Protein AF-A0A7R9UTY4-F1 (afdb_monomer)

Solvent-accessible surface area (backbone atoms only — not comparable to full-atom values): 8957 Å² total; per-residue (Å²): 131,69,62,64,64,60,59,59,68,73,53,66,62,66,62,52,44,69,73,73,60,77,85,82,76,89,72,85,76,79,94,63,84,91,63,55,72,71,58,46,56,50,47,34,56,76,70,69,52,48,72,57,55,45,62,53,40,50,49,38,27,74,73,71,76,43,82,63,86,85,79,84,78,90,83,70,67,56,60,91,75,40,94,63,95,72,58,78,66,69,74,59,77,85,84,80,69,63,94,86,46,83,79,79,54,73,79,87,48,38,88,85,55,82,87,84,79,88,88,77,85,84,71,65,92,80,77,119

Foldseek 3Di:
DPPVVVVPPPDVVVVVCVVPPDDDDDDDDDPDDPDDPVRVVVVCVVQVHDPCCCVQAVVCCVVPVDGGDDDDDPPDPQCVPDPDDDDPVSNDDDDDDDDVDDDDDCPPPVVVDDPDDDDDDDDDPPPD

Structure (mmCIF, N/CA/C/O backbone):
data_AF-A0A7R9UTY4-F1
#
_entry.id   AF-A0A7R9UTY4-F1
#
loop_
_atom_site.group_PDB
_atom_site.id
_atom_site.type_symbol
_atom_site.label_atom_id
_atom_site.label_alt_id
_atom_site.label_comp_id
_atom_site.label_asym_id
_atom_site.label_entity_id
_atom_site.label_seq_id
_atom_site.pdbx_PDB_ins_code
_atom_site.Cartn_x
_atom_site.Cartn_y
_atom_site.Cartn_z
_atom_site.occupancy
_atom_site.B_iso_or_equiv
_atom_site.auth_seq_id
_atom_site.auth_comp_id
_atom_site.auth_asym_id
_atom_site.auth_atom_id
_atom_site.pdbx_PDB_model_num
ATOM 1 N N . GLU A 1 1 ? 30.050 -3.387 -23.187 1.00 59.25 1 GLU A N 1
ATOM 2 C CA . GLU A 1 1 ? 28.985 -2.460 -23.628 1.00 59.25 1 GLU A CA 1
ATOM 3 C C . GLU A 1 1 ? 28.085 -3.024 -24.737 1.00 59.25 1 GLU A C 1
ATOM 5 O O . GLU A 1 1 ? 26.910 -2.696 -24.753 1.00 59.25 1 GLU A O 1
ATOM 10 N N . ASP A 1 2 ? 28.540 -3.963 -25.576 1.00 71.12 2 ASP A N 1
ATOM 11 C CA . ASP A 1 2 ? 27.769 -4.389 -26.767 1.00 71.12 2 ASP A CA 1
ATOM 12 C C . ASP A 1 2 ? 26.640 -5.424 -26.571 1.00 71.12 2 ASP A C 1
ATOM 14 O O . ASP A 1 2 ? 25.988 -5.803 -27.543 1.00 71.12 2 ASP A O 1
ATOM 18 N N . VAL A 1 3 ? 26.413 -5.961 -25.366 1.00 84.25 3 VAL A N 1
ATOM 19 C CA . VAL A 1 3 ? 25.465 -7.086 -25.189 1.00 84.25 3 VAL A CA 1
ATOM 20 C C . VAL A 1 3 ? 24.007 -6.625 -25.235 1.00 84.25 3 VAL A C 1
ATOM 22 O O . VAL A 1 3 ? 23.190 -7.277 -25.880 1.00 84.25 3 VAL A O 1
ATOM 25 N N . GLY A 1 4 ? 23.681 -5.491 -24.607 1.00 86.75 4 GLY A N 1
ATOM 26 C CA . GLY A 1 4 ? 22.313 -4.958 -24.572 1.00 86.75 4 GLY A CA 1
ATOM 27 C C . GLY A 1 4 ? 21.721 -4.746 -25.973 1.00 86.75 4 GLY A C 1
ATOM 28 O O . GLY A 1 4 ? 20.692 -5.348 -26.285 1.00 86.75 4 GLY A O 1
ATOM 29 N N . PRO A 1 5 ? 22.401 -3.995 -26.861 1.00 89.00 5 PRO A N 1
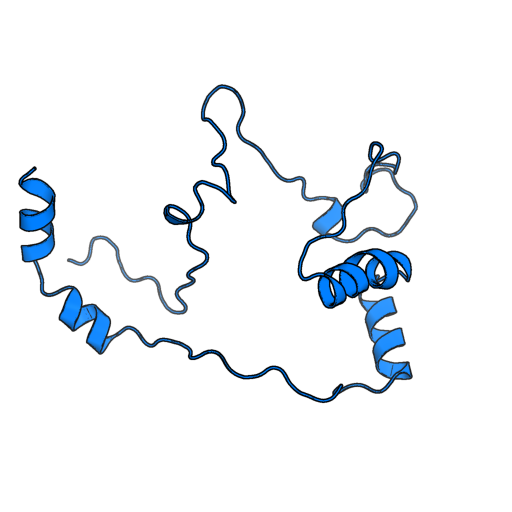ATOM 30 C CA . PRO A 1 5 ? 21.938 -3.790 -28.234 1.00 89.00 5 PRO A CA 1
ATOM 31 C C . PRO A 1 5 ? 21.798 -5.091 -29.040 1.00 89.00 5 PRO A C 1
ATOM 33 O O . PRO A 1 5 ? 20.827 -5.260 -29.775 1.00 89.00 5 PRO A O 1
ATOM 36 N N . LYS A 1 6 ? 22.718 -6.053 -28.867 1.00 89.19 6 LYS A N 1
ATOM 37 C CA . LYS A 1 6 ? 22.656 -7.362 -29.546 1.00 89.19 6 LYS A CA 1
ATOM 38 C C . LYS A 1 6 ? 21.432 -8.184 -29.136 1.00 89.19 6 LYS A C 1
ATOM 40 O O . LYS A 1 6 ? 20.882 -8.902 -29.964 1.00 89.19 6 LYS A O 1
ATOM 45 N N . VAL A 1 7 ? 21.019 -8.109 -27.870 1.00 89.00 7 VAL A N 1
ATOM 46 C CA . VAL A 1 7 ? 19.822 -8.810 -27.373 1.00 89.00 7 VAL A CA 1
ATOM 47 C C 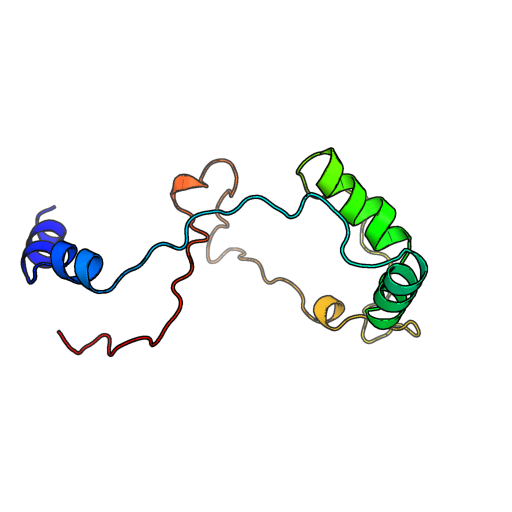. VAL A 1 7 ? 18.548 -8.102 -27.829 1.00 89.00 7 VAL A C 1
ATOM 49 O O . VAL A 1 7 ? 17.616 -8.771 -28.275 1.00 89.00 7 VAL A O 1
ATOM 52 N N . ALA A 1 8 ? 18.527 -6.768 -27.782 1.00 88.81 8 ALA A N 1
ATOM 53 C CA . ALA A 1 8 ? 17.388 -5.969 -28.227 1.00 88.81 8 ALA A CA 1
ATOM 54 C C . ALA A 1 8 ? 17.074 -6.167 -29.722 1.00 88.81 8 ALA A C 1
ATOM 56 O O . ALA A 1 8 ? 15.912 -6.156 -30.100 1.00 88.81 8 ALA A O 1
ATOM 57 N N . ALA A 1 9 ? 18.085 -6.427 -30.557 1.00 90.06 9 ALA A N 1
ATOM 58 C CA . ALA A 1 9 ? 17.915 -6.660 -31.993 1.00 90.06 9 ALA A CA 1
ATOM 59 C C . ALA A 1 9 ? 17.399 -8.067 -32.371 1.00 90.06 9 ALA A C 1
ATOM 61 O O . ALA A 1 9 ? 17.224 -8.346 -33.555 1.00 90.06 9 ALA A O 1
ATOM 62 N N . ARG A 1 10 ? 17.183 -8.979 -31.407 1.00 89.56 10 ARG A N 1
ATOM 63 C CA . ARG A 1 10 ? 16.739 -10.360 -31.701 1.00 89.56 10 ARG A CA 1
ATOM 64 C C . ARG A 1 10 ? 15.302 -10.452 -32.210 1.00 89.56 10 ARG A C 1
ATOM 66 O O . ARG A 1 10 ? 14.981 -11.396 -32.922 1.00 89.56 10 ARG A O 1
ATOM 73 N N . ALA A 1 11 ? 14.458 -9.506 -31.822 1.00 87.62 11 ALA A N 1
ATOM 74 C CA . ALA A 1 11 ? 13.062 -9.428 -32.216 1.00 87.62 11 ALA A CA 1
ATOM 75 C C . ALA A 1 11 ? 12.601 -7.970 -32.154 1.00 87.62 11 ALA A C 1
ATOM 77 O O . ALA A 1 11 ? 13.215 -7.141 -31.480 1.00 87.62 11 ALA A O 1
ATOM 78 N N . ASP A 1 12 ? 11.495 -7.661 -32.823 1.00 92.25 12 ASP A N 1
ATOM 79 C CA . ASP A 1 12 ? 10.881 -6.337 -32.745 1.00 92.25 12 ASP A CA 1
ATOM 80 C C . ASP A 1 12 ? 9.992 -6.221 -31.496 1.00 92.25 12 ASP A C 1
ATOM 82 O O . ASP A 1 12 ? 8.760 -6.261 -31.553 1.00 92.25 12 ASP A O 1
ATOM 86 N N . TYR A 1 13 ? 10.634 -6.101 -30.331 1.00 89.62 13 TYR A N 1
ATOM 87 C CA . TYR A 1 13 ? 9.936 -5.970 -29.049 1.00 89.62 13 TYR A CA 1
ATOM 88 C C . TYR A 1 13 ? 9.023 -4.735 -29.001 1.00 89.62 13 TYR A C 1
ATOM 90 O O . TYR A 1 13 ? 7.992 -4.760 -28.329 1.00 89.62 13 TYR A O 1
ATOM 98 N N . ALA A 1 14 ? 9.371 -3.667 -29.726 1.00 90.00 14 ALA A N 1
ATOM 99 C CA . ALA A 1 14 ? 8.565 -2.454 -29.784 1.00 90.00 14 ALA A CA 1
ATOM 100 C C . ALA A 1 14 ? 7.233 -2.711 -30.504 1.00 90.00 14 ALA A C 1
ATOM 102 O O . ALA A 1 14 ? 6.177 -2.357 -29.975 1.00 90.00 14 ALA A O 1
ATOM 103 N N . ALA A 1 15 ? 7.258 -3.386 -31.658 1.00 91.19 15 ALA A N 1
ATOM 104 C CA . ALA A 1 15 ? 6.040 -3.761 -32.375 1.00 91.19 15 ALA A CA 1
ATOM 105 C C . ALA A 1 15 ? 5.168 -4.748 -31.580 1.00 91.19 15 ALA A C 1
ATOM 107 O O . ALA A 1 15 ? 3.938 -4.628 -31.577 1.00 91.19 15 ALA A O 1
ATOM 108 N N . MET A 1 16 ? 5.786 -5.695 -30.864 1.00 88.31 16 MET A N 1
ATOM 109 C CA . MET A 1 16 ? 5.060 -6.640 -30.006 1.00 88.31 16 MET A CA 1
ATOM 110 C C . MET A 1 16 ? 4.306 -5.911 -28.890 1.00 88.31 16 MET A C 1
ATOM 112 O O . MET A 1 16 ? 3.099 -6.109 -28.727 1.00 88.31 16 MET A O 1
ATOM 116 N N . LEU A 1 17 ? 4.987 -5.003 -28.181 1.00 89.06 17 LEU A N 1
ATOM 117 C CA . LEU A 1 17 ? 4.363 -4.177 -27.148 1.00 89.06 17 LEU A CA 1
ATOM 118 C C . LEU A 1 17 ? 3.260 -3.291 -27.730 1.00 89.06 17 LEU A C 1
ATOM 120 O O . LEU A 1 17 ? 2.174 -3.246 -27.162 1.00 89.06 17 LEU A O 1
ATOM 124 N N . ALA A 1 18 ? 3.483 -2.654 -28.881 1.00 89.56 18 ALA A N 1
ATOM 125 C CA . ALA A 1 18 ? 2.473 -1.810 -29.522 1.00 89.56 18 ALA A CA 1
ATOM 126 C C . ALA A 1 18 ? 1.204 -2.585 -29.925 1.00 89.56 18 ALA A C 1
ATOM 128 O O . ALA A 1 18 ? 0.110 -2.024 -29.939 1.00 89.56 18 ALA A O 1
ATOM 129 N N . THR A 1 19 ? 1.340 -3.875 -30.241 1.00 88.81 19 THR A N 1
ATOM 130 C CA . THR A 1 19 ? 0.213 -4.724 -30.652 1.00 88.81 19 THR A CA 1
ATOM 131 C C . THR A 1 19 ? -0.561 -5.279 -29.452 1.00 88.81 19 THR A C 1
ATOM 133 O O . THR A 1 19 ? -1.784 -5.418 -29.513 1.00 88.81 19 THR A O 1
ATOM 136 N N . GLN A 1 20 ? 0.142 -5.630 -28.371 1.00 85.44 20 GLN A N 1
ATOM 137 C CA . GLN A 1 20 ? -0.415 -6.424 -27.270 1.00 85.44 20 GLN A CA 1
ATOM 138 C C . GLN A 1 20 ? -0.664 -5.622 -25.991 1.00 85.44 20 GLN A C 1
ATOM 140 O O . GLN A 1 20 ? -1.587 -5.944 -25.240 1.00 85.44 20 GLN A O 1
ATOM 145 N N . ALA A 1 21 ? 0.132 -4.587 -25.727 1.00 89.81 21 ALA A N 1
ATOM 146 C CA . ALA A 1 21 ? -0.013 -3.777 -24.531 1.00 89.81 21 ALA A CA 1
ATOM 147 C C . ALA A 1 21 ? -1.070 -2.691 -24.743 1.00 89.81 21 ALA A C 1
ATOM 149 O O . ALA A 1 21 ? -1.126 -2.023 -25.775 1.00 89.81 21 ALA A O 1
ATOM 150 N N . ARG A 1 22 ? -1.908 -2.490 -23.726 1.00 91.62 22 ARG A N 1
ATOM 151 C CA . ARG A 1 22 ? -2.854 -1.376 -23.662 1.00 91.62 22 ARG A CA 1
ATOM 152 C C . ARG A 1 22 ? -2.681 -0.672 -22.330 1.00 91.62 22 ARG A C 1
ATOM 154 O O . ARG A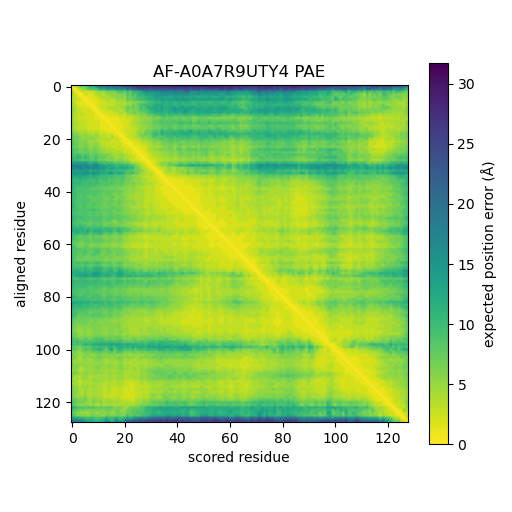 1 22 ? -2.798 -1.309 -21.285 1.00 91.62 22 ARG A O 1
ATOM 161 N N . ALA A 1 23 ? -2.400 0.625 -22.381 1.00 92.62 23 ALA A N 1
ATOM 162 C CA . ALA A 1 23 ? -2.378 1.458 -21.191 1.00 92.62 23 ALA A CA 1
ATOM 163 C C . ALA A 1 23 ? -3.814 1.715 -20.717 1.00 92.62 23 ALA A C 1
ATOM 165 O O . ALA A 1 23 ? -4.721 1.930 -21.525 1.00 92.62 23 ALA A O 1
ATOM 166 N N . VAL A 1 24 ? -4.018 1.668 -19.403 1.00 93.88 24 VAL A N 1
ATOM 167 C CA . VAL A 1 24 ? -5.250 2.156 -18.784 1.00 93.88 24 VAL A CA 1
ATOM 168 C C . VAL A 1 24 ? -5.013 3.616 -18.444 1.00 93.88 24 VAL A C 1
ATOM 170 O O . VAL A 1 24 ? -4.199 3.923 -17.575 1.00 93.88 24 VAL A O 1
ATOM 173 N N . GLU A 1 25 ? -5.700 4.505 -19.154 1.00 93.69 25 GLU A N 1
ATOM 174 C CA . GLU A 1 25 ? -5.564 5.940 -18.926 1.00 93.69 25 GLU A CA 1
ATOM 175 C C . GLU A 1 25 ? -6.141 6.334 -17.556 1.00 93.69 25 GLU A C 1
ATOM 177 O O . GLU A 1 25 ? -7.222 5.850 -17.188 1.00 93.69 25 GLU A O 1
ATOM 182 N N . PRO A 1 26 ? -5.460 7.214 -16.799 1.00 93.19 26 PRO A N 1
ATOM 183 C CA . PRO A 1 26 ? -5.988 7.751 -15.553 1.00 93.19 26 PRO A CA 1
ATOM 184 C C . PRO A 1 26 ? -7.343 8.424 -15.777 1.00 93.19 26 PRO A C 1
ATOM 186 O O . PRO A 1 26 ? -7.512 9.229 -16.694 1.00 93.19 26 PRO A O 1
ATOM 189 N N . GLN A 1 27 ? -8.308 8.119 -14.913 1.00 92.94 27 GLN A N 1
ATOM 190 C CA . GLN A 1 27 ? -9.635 8.731 -14.944 1.00 92.94 27 GLN A CA 1
ATOM 191 C C . GLN A 1 27 ? -9.841 9.612 -13.710 1.00 92.94 27 GLN A C 1
ATOM 193 O O . GLN A 1 27 ? -9.272 9.320 -12.655 1.00 92.94 27 GLN A O 1
ATOM 198 N N . PRO A 1 28 ? -10.635 10.693 -13.815 1.00 93.00 28 PRO A N 1
ATOM 199 C CA . PRO A 1 28 ? -10.939 11.523 -12.660 1.00 93.00 28 PRO A CA 1
ATOM 200 C C . PRO A 1 28 ? -11.669 10.707 -11.587 1.00 93.00 28 PRO A C 1
ATOM 202 O O . PRO A 1 28 ? -12.528 9.878 -11.893 1.0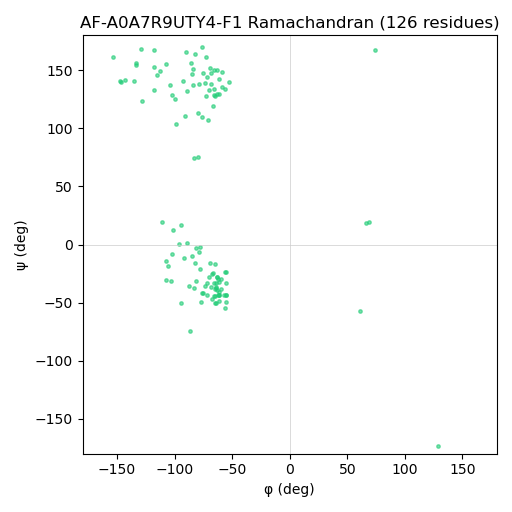0 93.00 28 PRO A O 1
ATOM 205 N N . PHE A 1 29 ? -11.353 10.977 -10.321 1.00 91.25 29 PHE A N 1
ATOM 206 C CA . PHE A 1 29 ? -12.108 10.427 -9.199 1.00 91.25 29 PHE A CA 1
ATOM 207 C C . PHE A 1 29 ? -13.559 10.929 -9.222 1.00 91.25 29 PHE A C 1
ATOM 209 O O . PHE A 1 29 ? -13.849 12.036 -9.683 1.00 91.25 29 PHE A O 1
ATOM 216 N N . ALA A 1 30 ? -14.483 10.116 -8.707 1.00 91.00 30 ALA A N 1
ATOM 217 C CA . ALA A 1 30 ? -15.884 10.501 -8.598 1.00 91.00 30 ALA A CA 1
ATOM 218 C C . ALA A 1 30 ? -16.042 11.729 -7.682 1.00 91.00 30 ALA A C 1
ATOM 220 O O . ALA A 1 30 ? -15.563 11.742 -6.553 1.00 91.00 30 ALA A O 1
ATOM 221 N N . ALA A 1 31 ? -16.755 12.753 -8.157 1.00 86.56 31 ALA A N 1
ATOM 222 C CA . ALA A 1 31 ? -16.928 14.017 -7.432 1.00 86.56 31 ALA A CA 1
ATOM 223 C C . ALA A 1 31 ? -17.977 13.964 -6.303 1.00 86.56 31 ALA A C 1
ATOM 225 O O . ALA A 1 31 ? -18.174 14.950 -5.595 1.00 86.56 31 ALA A O 1
ATOM 226 N N . ARG A 1 32 ? -18.709 12.854 -6.165 1.00 86.88 32 ARG A N 1
ATOM 227 C CA . ARG A 1 32 ? -19.781 12.694 -5.177 1.00 86.88 32 ARG A CA 1
ATOM 228 C C . ARG A 1 32 ? -19.668 11.348 -4.487 1.00 86.88 32 ARG A C 1
ATOM 230 O O . ARG A 1 32 ? -19.401 10.342 -5.140 1.00 86.88 32 ARG A O 1
ATOM 237 N N . ALA A 1 33 ? -19.937 11.353 -3.186 1.00 87.06 33 ALA A N 1
ATOM 238 C CA . ALA A 1 33 ? -20.126 10.131 -2.427 1.00 87.06 33 ALA A CA 1
ATOM 239 C C . ALA A 1 33 ? -21.291 9.327 -3.021 1.00 87.06 33 ALA A C 1
ATOM 241 O O . ALA A 1 33 ? -22.341 9.879 -3.357 1.00 87.06 33 ALA A O 1
ATOM 242 N N . THR A 1 34 ? -21.081 8.024 -3.167 1.00 88.56 34 THR A N 1
ATOM 243 C CA . THR A 1 34 ? -22.073 7.076 -3.687 1.00 88.56 34 THR A CA 1
ATOM 244 C C . THR A 1 34 ? -22.915 6.433 -2.587 1.00 88.56 34 THR A C 1
ATOM 246 O O . THR A 1 34 ? -23.909 5.791 -2.904 1.00 88.56 34 THR A O 1
ATOM 249 N N . MET A 1 35 ? -22.526 6.594 -1.318 1.00 92.00 35 MET 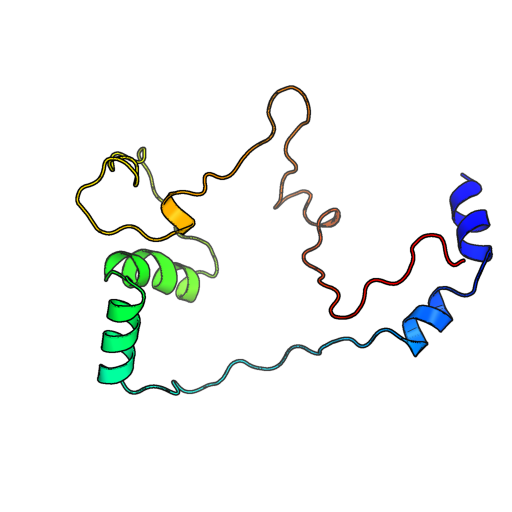A N 1
ATOM 250 C CA . MET A 1 35 ? -23.205 6.031 -0.147 1.00 92.00 35 MET A CA 1
ATOM 251 C C . MET A 1 35 ? -23.762 7.154 0.725 1.00 92.00 35 MET A C 1
ATOM 253 O O . MET A 1 35 ? -23.147 8.219 0.834 1.00 92.00 35 MET A O 1
ATOM 257 N N . SER A 1 36 ? -24.912 6.915 1.354 1.00 94.81 36 SER A N 1
ATOM 258 C CA . SER A 1 36 ? -25.428 7.798 2.401 1.00 94.81 36 SER A CA 1
ATOM 259 C C . SER A 1 36 ? -24.612 7.660 3.694 1.00 94.81 36 SER A C 1
ATOM 261 O O . SER A 1 36 ? -23.907 6.673 3.905 1.00 94.81 36 SER A O 1
ATOM 263 N N . GLU A 1 37 ? -24.709 8.646 4.584 1.00 92.50 37 GLU A N 1
ATOM 264 C CA . GLU A 1 37 ? -23.982 8.643 5.861 1.00 92.50 37 GLU A CA 1
ATOM 265 C C . GLU A 1 37 ? -24.289 7.407 6.738 1.00 92.50 37 GLU A C 1
ATOM 267 O O . GLU A 1 37 ? -23.339 6.780 7.211 1.00 92.50 37 GLU A O 1
ATOM 272 N N . PRO A 1 38 ? -25.552 6.955 6.895 1.00 94.94 38 PRO A N 1
ATOM 273 C CA . PRO A 1 38 ? -25.836 5.732 7.649 1.00 94.94 38 PRO A CA 1
ATOM 274 C C . PRO A 1 38 ? -25.216 4.471 7.028 1.00 94.94 38 PRO A C 1
ATOM 276 O O . PRO A 1 38 ? -24.718 3.607 7.748 1.00 94.94 38 PRO A O 1
ATOM 279 N N . GLU A 1 39 ? -25.222 4.360 5.695 1.00 95.62 39 GLU A N 1
ATOM 280 C CA . GLU A 1 39 ? -24.622 3.224 4.979 1.00 95.62 39 GLU A CA 1
ATOM 281 C C . GLU A 1 39 ? -23.096 3.216 5.109 1.00 95.62 39 GLU A C 1
ATOM 283 O O . GLU A 1 39 ? -22.487 2.150 5.235 1.00 95.62 39 GLU A O 1
ATOM 288 N N . LEU A 1 40 ? -22.479 4.399 5.106 1.00 93.19 40 LEU A N 1
ATOM 289 C CA . LEU A 1 40 ? -21.043 4.565 5.297 1.00 93.19 40 LEU A CA 1
ATOM 290 C C . LEU A 1 40 ? -20.616 4.106 6.695 1.00 93.19 40 LEU A C 1
ATOM 292 O O . LEU A 1 40 ? -19.714 3.281 6.809 1.00 93.19 40 LEU A O 1
ATOM 296 N N . VAL A 1 41 ? -21.298 4.579 7.742 1.00 93.31 41 VAL A N 1
ATOM 297 C CA . VAL A 1 41 ? -21.002 4.207 9.139 1.00 93.31 41 VAL A CA 1
ATOM 298 C C . VAL A 1 41 ? -21.189 2.706 9.365 1.00 93.31 41 VAL A C 1
ATOM 300 O O . VAL A 1 41 ? -20.363 2.061 10.021 1.00 93.31 41 VAL A O 1
ATOM 303 N N . LEU A 1 42 ? -22.244 2.124 8.785 1.00 95.25 42 LEU A N 1
ATOM 304 C CA . LEU A 1 42 ? -22.460 0.680 8.835 1.00 95.25 42 LEU A CA 1
ATOM 305 C C . LEU A 1 42 ? -21.314 -0.077 8.151 1.00 95.25 42 LEU A C 1
ATOM 307 O O . LEU A 1 42 ? -20.818 -1.060 8.696 1.00 95.25 42 LEU A O 1
ATOM 311 N N . SER A 1 43 ? -20.872 0.397 6.985 1.00 94.50 43 SER A N 1
ATOM 312 C CA . SER A 1 43 ? -19.771 -0.219 6.238 1.00 94.50 43 SER A CA 1
ATOM 313 C C . SER A 1 43 ? -18.452 -0.128 6.999 1.00 94.50 43 SER A C 1
ATOM 315 O O . SER A 1 43 ? -17.747 -1.125 7.107 1.00 94.50 43 SER A O 1
ATOM 317 N N . TRP A 1 44 ? -18.140 1.030 7.584 1.00 93.94 44 TRP A N 1
ATOM 318 C CA . TRP A 1 44 ? -16.963 1.208 8.438 1.00 93.94 44 TRP A CA 1
ATOM 319 C C . TRP A 1 44 ? -16.949 0.199 9.578 1.00 93.94 44 TRP A C 1
ATOM 321 O O . TRP A 1 44 ? -15.975 -0.531 9.730 1.00 93.94 44 TRP A O 1
ATOM 331 N N . THR A 1 45 ? -18.066 0.073 10.294 1.00 92.75 45 THR A N 1
ATOM 332 C CA . THR A 1 45 ? -18.193 -0.888 11.396 1.00 92.75 45 THR A CA 1
ATOM 333 C C . THR A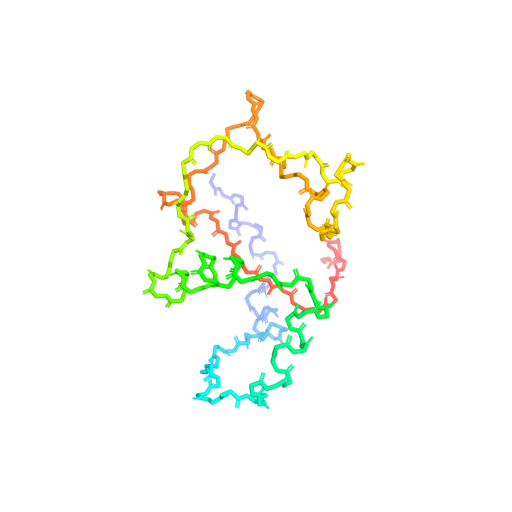 1 45 ? -18.031 -2.332 10.906 1.00 92.75 45 THR A C 1
ATOM 335 O O . THR A 1 45 ? -17.323 -3.122 11.526 1.00 92.75 45 THR A O 1
ATOM 338 N N . ALA A 1 46 ? -18.646 -2.686 9.773 1.00 93.81 46 ALA A N 1
ATOM 339 C CA . ALA A 1 46 ? -18.552 -4.026 9.192 1.00 93.81 46 ALA A CA 1
ATOM 340 C C . ALA A 1 46 ? -17.122 -4.392 8.759 1.00 93.81 46 ALA A C 1
ATOM 342 O O . ALA A 1 46 ? -16.729 -5.554 8.852 1.00 93.81 46 ALA A O 1
ATOM 343 N N . PHE A 1 47 ? -16.345 -3.406 8.310 1.00 93.38 47 PHE A N 1
ATOM 344 C CA . PHE A 1 47 ? -14.936 -3.555 7.954 1.00 93.38 47 PHE A CA 1
ATOM 345 C C . PHE A 1 47 ? -13.987 -3.189 9.103 1.00 93.38 47 PHE A C 1
ATOM 347 O O . PHE A 1 47 ? -12.815 -2.962 8.840 1.00 93.38 47 PHE A O 1
ATOM 354 N N . GLY A 1 48 ? -14.460 -3.108 10.350 1.00 92.50 48 GLY A N 1
ATOM 355 C CA . GLY A 1 48 ? -13.601 -2.903 11.521 1.00 92.50 48 GLY A CA 1
ATOM 356 C C . GLY A 1 48 ? -12.890 -1.547 11.594 1.00 92.50 48 GLY A C 1
ATOM 357 O O . GLY A 1 48 ? -11.915 -1.433 12.325 1.00 92.50 48 GLY A O 1
ATOM 358 N N . TRP A 1 49 ? -13.356 -0.532 10.862 1.00 93.56 49 TRP A N 1
ATOM 359 C CA . TRP A 1 49 ? -12.794 0.818 10.923 1.00 93.56 49 TRP A CA 1
ATOM 360 C C . TRP A 1 49 ? -13.176 1.506 12.231 1.00 93.56 49 TRP A C 1
ATOM 362 O O . TRP A 1 49 ? -14.360 1.622 12.565 1.00 93.56 49 TRP A O 1
ATOM 372 N N . SER A 1 50 ? -12.176 2.026 12.931 1.00 91.38 50 SER A N 1
ATOM 373 C CA . SER A 1 50 ? -12.353 2.898 14.085 1.00 91.38 50 SER A CA 1
ATOM 374 C C . SER A 1 50 ? -12.405 4.375 13.677 1.00 91.38 50 SER A C 1
ATOM 376 O O . SER A 1 50 ? -12.033 4.775 12.569 1.00 91.38 50 SER A O 1
ATOM 378 N N . LEU A 1 51 ? -12.856 5.222 14.606 1.00 91.06 51 LEU A N 1
ATOM 379 C CA . LEU A 1 51 ? -12.795 6.676 14.429 1.00 91.06 51 LEU A CA 1
ATOM 380 C C . LEU A 1 51 ? -11.351 7.184 14.318 1.00 91.06 51 LEU A C 1
ATOM 382 O O . LEU A 1 51 ? -11.121 8.202 13.671 1.00 91.06 51 LEU A O 1
ATOM 386 N N . GLU A 1 52 ? -10.396 6.485 14.931 1.00 91.25 52 GLU A N 1
ATOM 387 C CA . GLU A 1 52 ? -8.978 6.831 14.878 1.00 91.25 52 GLU A CA 1
ATOM 388 C C . GLU A 1 52 ? -8.387 6.537 13.494 1.00 91.25 52 GLU A C 1
ATOM 390 O O . GLU A 1 52 ? -7.746 7.413 12.912 1.00 91.25 52 GLU A O 1
ATOM 395 N N . ASP A 1 53 ? -8.710 5.381 12.902 1.00 92.06 53 ASP A N 1
ATOM 396 C CA . ASP A 1 53 ? -8.268 5.012 11.546 1.00 92.06 53 ASP A CA 1
ATOM 397 C C . ASP A 1 53 ? -8.669 6.073 10.513 1.00 92.06 53 ASP A C 1
ATOM 399 O O . ASP A 1 53 ? -7.884 6.474 9.647 1.00 92.06 53 ASP A O 1
ATOM 403 N N . VAL A 1 54 ? -9.904 6.569 10.619 1.00 93.25 54 VAL A N 1
ATOM 404 C CA . VAL A 1 54 ? -10.412 7.603 9.715 1.00 93.25 54 VAL A CA 1
ATOM 405 C C . VAL A 1 54 ? -9.860 8.979 10.080 1.00 93.25 54 VAL A C 1
ATOM 407 O O . VAL A 1 54 ? -9.393 9.701 9.201 1.00 93.25 54 VAL A O 1
ATOM 410 N N . GLY A 1 55 ? -9.940 9.366 11.353 1.00 91.00 55 GLY A N 1
ATOM 411 C CA . GLY A 1 55 ? -9.635 10.722 11.807 1.00 91.00 55 GLY A CA 1
ATOM 412 C C . GLY A 1 55 ? -8.145 11.054 11.815 1.00 91.00 55 GLY A C 1
ATOM 413 O O . GLY A 1 55 ? -7.781 12.185 11.505 1.00 91.00 55 GLY A O 1
ATOM 414 N N . MET A 1 56 ? -7.290 10.085 12.144 1.00 89.44 56 MET A N 1
ATOM 415 C CA . MET A 1 56 ? -5.837 10.264 12.204 1.00 89.44 56 MET A CA 1
ATOM 416 C C . MET A 1 56 ? -5.115 9.670 10.994 1.00 89.44 56 MET A C 1
ATOM 418 O O . MET A 1 56 ? -4.092 10.210 10.586 1.00 89.44 56 MET A O 1
ATOM 422 N N . GLY A 1 57 ? -5.636 8.596 10.396 1.00 92.25 57 GLY A N 1
ATOM 423 C CA . GLY A 1 57 ? -5.056 7.988 9.197 1.00 92.25 57 GLY A CA 1
ATOM 424 C C . GLY A 1 57 ? -5.562 8.641 7.912 1.00 92.25 57 GLY A C 1
ATOM 425 O O . GLY A 1 57 ? -4.857 9.393 7.238 1.00 92.25 57 GLY A O 1
ATOM 426 N N . VAL A 1 58 ? -6.812 8.346 7.548 1.00 94.69 58 VAL A N 1
ATOM 427 C CA . VAL A 1 58 ? -7.368 8.724 6.235 1.00 94.69 58 VAL A CA 1
ATOM 428 C C . VAL A 1 58 ? -7.487 10.233 6.056 1.00 94.69 58 VAL A C 1
ATOM 430 O O . VAL A 1 58 ? -7.132 10.745 4.995 1.00 94.69 58 VAL A O 1
ATOM 433 N N . ALA A 1 59 ? -7.984 10.951 7.061 1.00 94.44 59 ALA A N 1
ATOM 434 C CA . ALA A 1 59 ? -8.177 12.394 6.969 1.00 94.44 59 ALA A CA 1
ATOM 435 C C . ALA A 1 59 ? -6.844 13.146 6.814 1.00 94.44 59 ALA A C 1
ATOM 437 O O . ALA A 1 59 ? -6.769 14.093 6.027 1.00 94.44 59 ALA A O 1
ATOM 438 N N . ASP A 1 60 ? -5.786 12.697 7.496 1.00 94.56 60 ASP A N 1
ATOM 439 C CA . ASP A 1 60 ? -4.452 13.286 7.357 1.00 94.56 60 ASP A CA 1
ATOM 440 C C . ASP A 1 60 ? -3.915 13.064 5.936 1.00 94.56 60 ASP A C 1
ATOM 442 O O . ASP A 1 60 ? -3.622 14.034 5.234 1.00 94.56 60 ASP A O 1
ATOM 446 N N . MET A 1 61 ? -3.953 11.820 5.438 1.00 96.56 61 MET A N 1
ATOM 447 C CA . MET A 1 61 ? -3.569 11.498 4.056 1.00 96.56 61 MET A CA 1
ATOM 448 C C . MET A 1 61 ? -4.345 12.308 3.015 1.00 96.56 61 MET A C 1
ATOM 450 O O . MET A 1 61 ? -3.757 12.811 2.055 1.00 96.56 61 MET A O 1
ATOM 454 N N . ALA A 1 62 ? -5.657 12.461 3.201 1.00 95.00 62 ALA A N 1
ATOM 455 C CA . ALA A 1 62 ? -6.503 13.224 2.291 1.00 95.00 62 ALA A CA 1
ATOM 456 C C . ALA A 1 62 ? -6.158 14.722 2.283 1.00 95.00 62 ALA A C 1
ATOM 458 O O . ALA A 1 62 ? -6.289 15.374 1.247 1.00 95.00 62 ALA A O 1
ATOM 459 N N . SER A 1 63 ? -5.726 15.272 3.420 1.00 95.56 63 SER A N 1
ATOM 460 C CA . SER A 1 63 ? -5.433 16.701 3.561 1.00 95.56 63 SER A CA 1
ATOM 461 C C . SER A 1 63 ? -3.996 17.075 3.181 1.00 95.56 63 SER A C 1
ATOM 463 O O . SER A 1 63 ? -3.781 18.138 2.596 1.00 95.56 63 SER A O 1
ATOM 465 N N . THR A 1 64 ? -3.015 16.214 3.470 1.00 95.62 64 THR A N 1
ATOM 466 C CA . THR A 1 64 ? -1.582 16.505 3.285 1.00 95.62 64 THR A CA 1
ATOM 467 C C . THR A 1 64 ? -0.958 15.793 2.086 1.00 95.62 64 THR A C 1
ATOM 469 O O . THR A 1 64 ? 0.112 16.199 1.623 1.00 95.62 64 THR A O 1
ATOM 472 N N . GLY A 1 65 ? -1.601 14.738 1.575 1.00 94.75 65 GLY A N 1
ATOM 473 C CA . GLY A 1 65 ? -1.045 13.876 0.532 1.00 94.75 65 GLY A CA 1
ATOM 474 C C . GLY A 1 65 ? 0.147 13.033 0.999 1.00 94.75 65 GLY A C 1
ATOM 475 O O . GLY A 1 65 ? 0.939 12.591 0.165 1.00 94.75 65 GLY A O 1
ATOM 476 N N . LYS A 1 66 ? 0.315 12.846 2.313 1.00 94.19 66 LYS A N 1
ATOM 477 C CA . LYS A 1 66 ? 1.385 12.055 2.937 1.00 94.19 66 LYS A CA 1
ATOM 478 C C . LYS A 1 66 ? 0.796 11.136 3.999 1.00 94.19 66 LYS A C 1
ATOM 480 O O . LYS A 1 66 ? -0.272 11.421 4.524 1.00 94.19 66 LYS A O 1
ATOM 485 N N . GLU A 1 67 ? 1.489 10.045 4.314 1.00 92.62 67 GLU A N 1
ATOM 486 C CA . GLU A 1 67 ? 1.099 9.216 5.455 1.00 92.62 67 GLU A CA 1
ATOM 487 C C . GLU A 1 67 ? 1.264 9.973 6.776 1.00 92.62 67 GLU A C 1
ATOM 489 O O . GLU A 1 67 ? 2.150 10.826 6.920 1.00 92.62 67 GLU A O 1
ATOM 494 N N . SER A 1 68 ? 0.419 9.628 7.741 1.00 93.12 68 SER A N 1
ATOM 495 C CA . SER A 1 68 ? 0.442 10.217 9.071 1.00 93.12 68 SER A CA 1
ATOM 496 C C . SER A 1 68 ? 1.732 9.854 9.803 1.00 93.12 68 SER A C 1
ATOM 498 O O . SER A 1 68 ? 2.156 8.6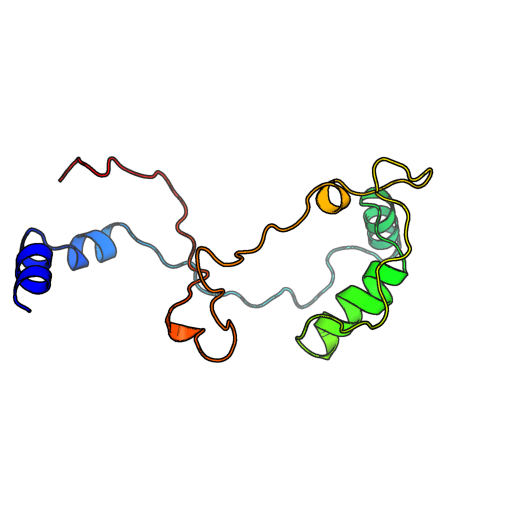99 9.825 1.00 93.12 68 SER A O 1
ATOM 500 N N . THR A 1 69 ? 2.366 10.845 10.431 1.00 92.81 69 THR A N 1
ATOM 501 C CA . THR A 1 69 ? 3.586 10.638 11.225 1.00 92.81 69 THR A CA 1
ATOM 502 C C . THR A 1 69 ? 3.248 10.580 12.710 1.00 92.81 69 THR A C 1
ATOM 504 O O . THR A 1 69 ? 2.687 11.529 13.254 1.00 92.81 69 THR A O 1
ATOM 507 N N . PHE A 1 70 ? 3.662 9.505 13.379 1.00 90.44 70 PHE A N 1
ATOM 508 C CA . PHE A 1 70 ? 3.493 9.318 14.821 1.00 90.44 70 PHE A CA 1
ATOM 509 C C . PHE A 1 70 ? 4.840 9.216 15.538 1.00 90.44 70 PHE A C 1
ATOM 511 O O . PHE A 1 70 ? 5.899 9.074 14.922 1.00 90.44 70 PHE A O 1
ATOM 518 N N . CYS A 1 71 ? 4.803 9.313 16.862 1.00 92.31 71 CYS A N 1
ATOM 519 C CA . CYS A 1 71 ? 5.959 9.130 17.727 1.00 92.31 71 CYS A CA 1
ATOM 520 C C . CYS A 1 71 ? 5.633 8.132 18.844 1.00 92.31 71 CYS A C 1
ATOM 522 O O . CYS A 1 71 ? 4.470 7.815 19.066 1.00 92.31 71 CYS A O 1
ATOM 524 N N . MET A 1 72 ? 6.673 7.689 19.560 1.00 94.69 72 MET A N 1
ATOM 525 C CA . MET A 1 72 ? 6.651 6.554 20.499 1.00 94.69 72 MET A CA 1
ATOM 526 C C . MET A 1 72 ? 6.593 5.188 19.797 1.00 94.69 72 MET A C 1
ATOM 528 O O . MET A 1 72 ? 6.468 5.101 18.579 1.00 94.69 72 MET A O 1
ATOM 532 N N . GLY A 1 73 ? 6.835 4.121 20.561 1.00 91.75 73 GLY A N 1
ATOM 533 C CA . GLY A 1 73 ? 6.712 2.750 20.065 1.00 91.75 73 GLY A CA 1
ATOM 534 C C . GLY A 1 73 ? 5.261 2.275 20.097 1.00 91.75 73 GLY A C 1
ATOM 535 O O . GLY A 1 73 ? 4.441 2.860 20.795 1.00 91.75 73 GLY A O 1
ATOM 536 N N . ASP A 1 74 ? 4.982 1.197 19.370 1.00 92.06 74 ASP A N 1
ATOM 537 C CA . ASP A 1 74 ? 3.717 0.468 19.469 1.00 92.06 74 ASP A CA 1
ATOM 538 C C . ASP A 1 74 ? 3.667 -0.274 20.816 1.00 92.06 74 ASP A C 1
ATOM 540 O O . ASP A 1 74 ? 4.427 -1.224 21.038 1.00 92.06 74 ASP A O 1
ATOM 544 N N . ASP A 1 75 ? 2.844 0.222 21.741 1.00 93.19 75 ASP A N 1
ATOM 545 C CA . ASP A 1 75 ? 2.622 -0.353 23.070 1.00 93.19 75 ASP A CA 1
ATOM 546 C C . ASP A 1 75 ? 1.386 -1.266 23.126 1.00 93.19 75 ASP A C 1
ATOM 548 O O . ASP A 1 75 ? 1.105 -1.862 24.173 1.00 93.19 75 ASP A O 1
ATOM 552 N N . ALA A 1 76 ? 0.683 -1.435 22.002 1.00 89.44 76 ALA A N 1
ATOM 553 C CA . ALA A 1 76 ? -0.445 -2.340 21.910 1.00 89.44 76 ALA A CA 1
ATOM 554 C C . ALA A 1 76 ? 0.016 -3.807 22.024 1.00 89.44 76 ALA A C 1
ATOM 556 O O . ALA A 1 76 ? 1.113 -4.182 21.584 1.00 89.44 76 ALA A O 1
ATOM 557 N N . PRO A 1 77 ? -0.815 -4.693 22.604 1.00 92.94 77 PRO A N 1
ATOM 558 C CA . PRO A 1 77 ? -0.535 -6.120 22.568 1.00 92.94 77 PRO A CA 1
ATOM 559 C C . PRO A 1 77 ? -0.444 -6.607 21.117 1.00 92.94 77 PRO A C 1
ATOM 561 O O . PRO A 1 77 ? -1.161 -6.137 20.234 1.00 92.94 77 PRO A O 1
ATOM 564 N N . LEU A 1 78 ? 0.396 -7.619 20.872 1.00 94.56 78 LEU A N 1
ATOM 565 C CA . LEU A 1 78 ? 0.398 -8.310 19.582 1.00 94.56 78 LEU A CA 1
ATOM 566 C C . LEU A 1 78 ? -1.024 -8.778 19.255 1.00 94.56 78 LEU A C 1
ATOM 568 O O . LEU A 1 78 ? -1.702 -9.321 20.124 1.00 94.56 78 LEU A O 1
ATOM 572 N N . ALA A 1 79 ? -1.441 -8.660 17.994 1.00 94.44 79 ALA A N 1
ATOM 573 C CA . ALA A 1 79 ? -2.791 -9.037 17.563 1.00 94.44 79 ALA A CA 1
ATOM 574 C C . ALA A 1 79 ? -3.180 -10.492 17.911 1.00 94.44 79 ALA A C 1
ATOM 576 O O . ALA A 1 79 ? -4.356 -10.823 18.015 1.00 94.44 79 ALA A O 1
ATOM 577 N N . THR A 1 80 ? -2.202 -11.385 18.104 1.00 94.69 80 THR A N 1
ATOM 578 C CA . THR A 1 80 ? -2.416 -12.772 18.557 1.00 94.69 80 THR A CA 1
ATOM 579 C C . THR A 1 80 ? -2.678 -12.916 20.058 1.00 94.69 80 THR A C 1
ATOM 581 O O . THR A 1 80 ? -3.188 -13.949 20.479 1.00 94.69 80 THR A O 1
ATOM 584 N N . LEU A 1 81 ? -2.285 -11.927 20.859 1.00 96.12 81 LEU A N 1
ATOM 585 C CA . LEU A 1 81 ? -2.400 -11.900 22.320 1.00 96.12 81 LEU A CA 1
ATOM 586 C C . LEU A 1 81 ? -3.486 -10.935 22.812 1.00 96.12 81 LEU A C 1
ATOM 588 O O . LEU A 1 81 ? -3.837 -10.966 23.986 1.00 96.12 81 LEU A O 1
ATOM 592 N N . SER A 1 82 ? -3.972 -10.058 21.939 1.00 95.75 82 SER A N 1
ATOM 593 C CA . SER A 1 82 ? -5.007 -9.082 22.256 1.00 95.75 82 SER A CA 1
ATOM 594 C C . SER A 1 82 ? -6.379 -9.734 22.425 1.00 95.75 82 SER A C 1
ATOM 596 O O . SER A 1 82 ? -6.736 -10.664 21.703 1.00 95.75 82 SER A O 1
ATOM 598 N N . GLU A 1 83 ? -7.170 -9.204 23.357 1.00 93.81 83 GLU A N 1
ATOM 599 C CA . GLU A 1 83 ? -8.587 -9.556 23.526 1.00 93.81 83 GLU A CA 1
ATOM 600 C C . GLU A 1 83 ? -9.506 -8.747 22.591 1.00 93.81 83 GLU A C 1
ATOM 602 O O . GLU A 1 83 ? -10.697 -9.043 22.482 1.00 93.81 83 GLU A O 1
ATOM 607 N N . GLN A 1 84 ? -8.965 -7.723 21.920 1.00 90.94 84 GLN A N 1
ATOM 608 C CA . GLN A 1 84 ? -9.700 -6.882 20.976 1.00 90.94 84 GLN A CA 1
ATOM 609 C C . GLN A 1 84 ? -9.743 -7.518 19.577 1.00 90.94 84 GLN A C 1
ATOM 611 O O . GLN A 1 84 ? -8.825 -8.250 19.200 1.00 90.94 84 GLN A O 1
ATOM 616 N N . PRO A 1 85 ? -10.791 -7.246 18.777 1.00 89.62 85 PRO A N 1
ATOM 617 C CA . PRO A 1 85 ? -10.826 -7.672 17.385 1.00 89.62 85 PRO A CA 1
ATOM 618 C C . PRO A 1 85 ? -9.739 -6.949 16.579 1.00 89.62 85 PRO A C 1
ATOM 620 O O . PRO A 1 85 ? -9.657 -5.725 16.596 1.00 89.62 85 PRO A O 1
ATOM 623 N N . HIS A 1 86 ? -8.939 -7.720 15.844 1.00 91.75 86 HIS A N 1
ATOM 624 C CA . HIS A 1 86 ? -7.879 -7.220 14.970 1.00 91.75 86 HIS A CA 1
ATOM 625 C C . HIS A 1 86 ? -8.137 -7.585 13.516 1.00 91.75 86 HIS A C 1
ATOM 627 O O . HIS A 1 86 ? -8.752 -8.611 13.204 1.00 91.75 86 HIS A O 1
ATOM 633 N N . MET A 1 87 ? -7.611 -6.764 12.617 1.00 93.50 87 MET A N 1
ATOM 634 C CA . MET A 1 87 ? -7.736 -6.989 11.185 1.00 93.50 87 MET A CA 1
ATOM 635 C C . MET A 1 87 ? -6.620 -7.912 10.698 1.00 93.50 87 MET A C 1
ATOM 637 O O . MET A 1 87 ? -5.547 -8.002 11.290 1.00 93.50 87 MET A O 1
ATOM 641 N N . VAL A 1 88 ? -6.842 -8.604 9.576 1.00 94.50 88 VAL A N 1
ATOM 642 C CA . VAL A 1 88 ? -5.868 -9.578 9.039 1.00 94.50 88 VAL A CA 1
ATOM 643 C C . VAL A 1 88 ? -4.488 -8.947 8.815 1.00 94.50 88 VAL A C 1
ATOM 645 O O . VAL A 1 88 ? -3.468 -9.611 8.999 1.00 94.50 88 VAL A O 1
ATOM 648 N N . TYR A 1 89 ? -4.445 -7.664 8.451 1.00 94.81 89 TYR A N 1
ATOM 649 C CA . TYR A 1 89 ? -3.191 -6.953 8.224 1.00 94.81 89 TYR A CA 1
ATOM 650 C C . TYR A 1 89 ? -2.353 -6.762 9.501 1.00 94.81 89 TYR A C 1
ATOM 652 O O . TYR A 1 89 ? -1.130 -6.721 9.391 1.00 94.81 89 TYR A O 1
ATOM 660 N N . ASP A 1 90 ? -2.942 -6.768 10.702 1.00 94.31 90 ASP A N 1
ATOM 661 C CA . ASP A 1 90 ? -2.198 -6.606 11.965 1.00 94.31 90 ASP A CA 1
ATOM 662 C C . ASP A 1 90 ? -1.276 -7.800 12.262 1.00 94.31 90 ASP A C 1
ATOM 664 O O . ASP A 1 90 ? -0.244 -7.667 12.935 1.00 94.31 90 ASP A O 1
ATOM 668 N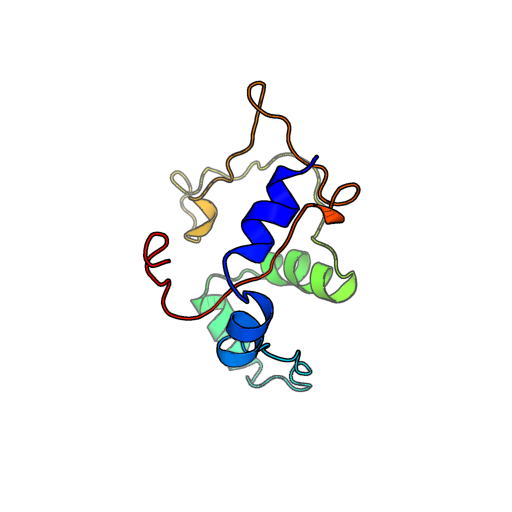 N . TYR A 1 91 ? -1.620 -8.968 11.712 1.00 95.75 91 TYR A N 1
ATOM 669 C CA . TYR A 1 91 ? -0.860 -10.213 11.826 1.00 95.75 91 TYR A CA 1
ATOM 670 C C . TYR A 1 91 ? 0.300 -10.302 10.823 1.00 95.75 91 TYR A C 1
ATOM 672 O O . TYR A 1 91 ? 1.200 -11.130 10.989 1.00 95.75 91 TYR A O 1
ATOM 680 N N . LEU A 1 92 ? 0.309 -9.462 9.783 1.00 96.56 92 LEU A N 1
ATOM 681 C CA . LEU A 1 92 ? 1.313 -9.478 8.721 1.00 96.56 92 LEU A CA 1
ATOM 682 C C . LEU A 1 92 ? 2.368 -8.399 8.979 1.00 96.56 92 LEU A C 1
ATOM 684 O O . LEU A 1 92 ? 2.150 -7.217 8.732 1.00 96.56 92 LEU A O 1
ATOM 688 N N . LYS A 1 93 ? 3.550 -8.801 9.458 1.00 95.62 93 LYS A N 1
ATOM 689 C CA . LYS A 1 93 ? 4.652 -7.863 9.716 1.00 95.62 93 LYS A CA 1
ATOM 690 C C . LYS A 1 93 ? 5.533 -7.675 8.482 1.00 95.62 93 LYS A C 1
ATOM 692 O O . LYS A 1 93 ? 5.969 -8.644 7.855 1.00 95.62 93 LYS A O 1
ATOM 697 N N . GLN A 1 94 ? 5.815 -6.416 8.149 1.00 96.38 94 GLN A N 1
ATOM 698 C CA . GLN A 1 94 ? 6.694 -6.058 7.040 1.00 96.38 94 GLN A CA 1
ATOM 699 C C . GLN A 1 94 ? 8.121 -6.541 7.322 1.00 96.38 94 GLN A C 1
ATOM 701 O O . GLN A 1 94 ? 8.696 -6.279 8.379 1.00 96.38 94 GLN A O 1
ATOM 706 N N . ARG A 1 95 ? 8.703 -7.270 6.368 1.00 96.25 95 ARG A N 1
ATOM 707 C CA . ARG A 1 95 ? 10.110 -7.678 6.433 1.00 96.25 95 ARG A CA 1
ATOM 708 C C . ARG A 1 95 ? 10.981 -6.564 5.879 1.00 96.25 95 ARG A C 1
ATOM 710 O O . ARG A 1 95 ? 10.604 -5.914 4.909 1.00 96.25 95 ARG A O 1
ATOM 717 N N . PHE A 1 96 ? 12.176 -6.419 6.434 1.00 94.88 96 PHE A N 1
ATOM 718 C CA . PHE A 1 96 ? 13.156 -5.460 5.950 1.00 94.88 96 PHE A CA 1
ATOM 719 C C . PHE A 1 96 ? 14.538 -6.092 5.817 1.00 94.88 96 PHE A C 1
ATOM 721 O O . PHE A 1 96 ? 14.855 -7.104 6.447 1.00 94.88 96 PHE A O 1
ATOM 728 N N . ALA A 1 97 ? 15.333 -5.506 4.930 1.00 93.75 97 ALA A N 1
ATOM 729 C CA . ALA A 1 97 ? 16.694 -5.925 4.664 1.00 93.75 97 ALA A CA 1
ATOM 730 C C . ALA A 1 97 ? 17.638 -5.398 5.753 1.00 93.75 97 ALA A C 1
ATOM 732 O O . ALA A 1 97 ? 17.534 -4.247 6.177 1.00 93.75 97 ALA A O 1
ATOM 733 N N . GLN A 1 98 ? 18.564 -6.244 6.198 1.00 92.38 98 GLN A N 1
ATOM 734 C CA . GLN A 1 98 ? 19.632 -5.877 7.124 1.00 92.38 98 GLN A CA 1
ATOM 735 C C . GLN A 1 98 ? 20.910 -6.626 6.749 1.00 92.38 98 GLN A C 1
ATOM 737 O O . GLN A 1 98 ? 20.843 -7.818 6.437 1.00 92.38 98 GLN A O 1
ATOM 742 N N . VAL A 1 99 ? 22.061 -5.950 6.860 1.00 92.00 99 VAL A N 1
ATOM 743 C CA . VAL A 1 99 ? 23.442 -6.458 6.687 1.00 92.00 99 VAL A CA 1
ATOM 744 C C . VAL A 1 99 ? 23.754 -7.022 5.294 1.00 92.00 99 VAL A C 1
ATOM 746 O O . VAL A 1 99 ? 24.679 -6.568 4.634 1.00 92.00 99 VAL A O 1
ATOM 749 N N . THR A 1 100 ? 22.991 -8.018 4.858 1.00 91.50 100 THR A N 1
ATOM 750 C CA . THR A 1 100 ? 23.176 -8.807 3.636 1.00 91.50 100 THR A CA 1
ATOM 751 C C . THR A 1 100 ? 22.864 -8.041 2.353 1.00 91.50 100 THR A C 1
ATOM 753 O O . THR A 1 100 ? 23.527 -8.255 1.341 1.00 91.50 100 THR A O 1
ATOM 756 N N . ASN A 1 101 ? 21.899 -7.125 2.386 1.00 94.12 101 ASN A N 1
ATOM 757 C CA . ASN A 1 101 ? 21.595 -6.207 1.296 1.00 94.12 101 ASN A CA 1
ATOM 758 C C . ASN A 1 101 ? 21.106 -4.858 1.857 1.00 94.12 101 ASN A C 1
ATOM 760 O O . ASN A 1 101 ? 20.371 -4.848 2.847 1.00 94.12 101 ASN A O 1
ATOM 764 N N . PRO A 1 102 ? 21.519 -3.720 1.272 1.00 92.31 102 PRO A N 1
ATOM 765 C CA . PRO A 1 102 ? 21.089 -2.405 1.739 1.00 92.31 102 PRO A CA 1
ATOM 766 C C . PRO A 1 102 ? 19.636 -2.097 1.320 1.00 92.31 102 PRO A C 1
ATOM 768 O O . PRO A 1 102 ? 19.213 -2.538 0.246 1.00 92.31 102 PRO A O 1
ATOM 771 N N . PRO A 1 103 ? 18.866 -1.341 2.130 1.00 91.81 103 PRO A N 1
ATOM 772 C CA . PRO A 1 103 ? 17.602 -0.755 1.685 1.00 91.81 103 PRO A CA 1
ATOM 773 C C . PRO A 1 103 ? 17.849 0.359 0.651 1.00 91.81 103 PRO A C 1
ATOM 775 O O . PRO A 1 103 ? 18.896 1.003 0.676 1.00 91.81 103 PRO A O 1
ATOM 778 N N . ILE A 1 104 ? 16.879 0.583 -0.240 1.00 94.38 104 ILE A N 1
ATOM 779 C CA . ILE A 1 104 ? 16.893 1.662 -1.246 1.00 94.38 104 ILE A CA 1
ATOM 780 C C . ILE A 1 104 ? 16.175 2.885 -0.667 1.00 94.38 104 ILE A C 1
ATOM 782 O O . ILE A 1 104 ? 15.153 2.715 0.001 1.00 94.38 104 ILE A O 1
ATOM 786 N N . ASP A 1 105 ? 16.671 4.099 -0.928 1.00 96.19 105 ASP A N 1
ATOM 787 C CA . ASP A 1 105 ? 15.988 5.338 -0.535 1.00 96.19 105 ASP A CA 1
ATOM 788 C C . ASP A 1 105 ? 14.799 5.632 -1.480 1.00 96.19 105 ASP A C 1
ATOM 790 O O . ASP A 1 105 ? 15.014 6.015 -2.634 1.00 96.19 105 ASP A O 1
ATOM 794 N N . PRO A 1 106 ? 13.533 5.507 -1.031 1.00 94.31 106 PRO A N 1
ATOM 795 C CA . PRO A 1 106 ? 12.377 5.678 -1.913 1.00 94.31 106 PRO A CA 1
ATOM 796 C C . PRO A 1 106 ? 12.168 7.125 -2.386 1.00 94.31 106 PRO A C 1
ATOM 798 O O . PRO A 1 106 ? 11.431 7.350 -3.345 1.00 94.31 106 PRO A O 1
ATOM 801 N N . ILE A 1 107 ? 12.800 8.113 -1.739 1.00 93.69 107 ILE A N 1
ATOM 802 C CA . ILE A 1 107 ? 12.674 9.534 -2.084 1.00 93.69 107 ILE A CA 1
ATOM 803 C C . ILE A 1 107 ? 13.806 9.943 -3.026 1.00 93.69 107 ILE A C 1
ATOM 805 O O . ILE A 1 107 ? 13.561 10.550 -4.069 1.00 93.69 107 ILE A O 1
ATOM 809 N N . ARG A 1 108 ? 15.055 9.624 -2.672 1.00 97.12 108 ARG A N 1
ATOM 810 C CA . ARG A 1 108 ? 16.236 10.039 -3.448 1.00 97.12 108 ARG A CA 1
ATOM 811 C C . ARG A 1 108 ? 16.510 9.137 -4.643 1.00 97.12 108 ARG A C 1
ATOM 813 O O . ARG A 1 108 ? 17.010 9.620 -5.655 1.00 97.12 108 ARG A O 1
ATOM 820 N N . GLU A 1 109 ? 16.172 7.855 -4.542 1.00 96.00 109 GLU A N 1
ATOM 821 C CA . GLU A 1 109 ? 16.423 6.840 -5.570 1.00 96.00 109 GLU A CA 1
ATOM 822 C C . GLU A 1 109 ? 15.120 6.349 -6.226 1.00 96.00 109 GLU A C 1
ATOM 824 O O . GLU A 1 109 ? 15.097 5.320 -6.895 1.00 96.00 109 GLU A O 1
ATOM 829 N N . GLY A 1 110 ? 14.024 7.110 -6.117 1.00 92.38 110 GLY A N 1
ATOM 830 C CA . GLY A 1 110 ? 12.723 6.722 -6.677 1.00 92.38 110 GLY A CA 1
ATOM 831 C C . GLY A 1 110 ? 12.731 6.428 -8.188 1.00 92.38 110 GLY A C 1
ATOM 832 O O . GLY A 1 110 ? 11.906 5.651 -8.658 1.00 92.38 110 GLY A O 1
ATOM 833 N N . LEU A 1 111 ? 13.690 6.973 -8.953 1.00 95.25 111 LEU A N 1
ATOM 834 C CA . LEU A 1 111 ? 13.835 6.721 -10.398 1.00 95.25 111 LEU A CA 1
ATOM 835 C C . LEU A 1 111 ? 14.143 5.251 -10.733 1.00 95.25 111 LEU A C 1
ATOM 837 O O . LEU A 1 111 ? 13.800 4.792 -11.821 1.00 95.25 111 LEU A O 1
ATOM 841 N N . VAL A 1 112 ? 14.793 4.513 -9.827 1.00 96.06 112 VAL A N 1
ATOM 842 C CA . VAL A 1 112 ? 15.088 3.085 -10.037 1.00 96.06 112 VAL A CA 1
ATOM 843 C C . VAL A 1 112 ? 13.961 2.170 -9.542 1.00 96.06 112 VAL A C 1
ATOM 845 O O . VAL A 1 112 ? 14.069 0.948 -9.646 1.00 96.06 112 VAL A O 1
ATOM 848 N N . MET A 1 113 ? 12.870 2.742 -9.023 1.00 96.56 113 MET A N 1
ATOM 849 C CA . MET A 1 113 ? 11.695 2.026 -8.529 1.00 96.56 113 MET A CA 1
ATOM 850 C C . MET A 1 113 ? 10.510 2.191 -9.491 1.00 96.56 113 MET A C 1
ATOM 852 O O . MET A 1 113 ? 10.421 3.153 -10.250 1.00 96.56 113 MET A O 1
ATOM 856 N N . SER A 1 114 ? 9.571 1.242 -9.473 1.00 95.62 114 SER A N 1
ATOM 857 C CA . SER A 1 114 ? 8.347 1.326 -10.274 1.00 95.62 114 SER A CA 1
ATOM 858 C C . SER A 1 114 ? 7.172 0.657 -9.570 1.00 95.62 114 SER A C 1
ATOM 860 O O . SER A 1 114 ? 7.321 -0.415 -8.988 1.00 95.62 114 SER A O 1
ATOM 862 N N . LEU A 1 115 ? 5.995 1.281 -9.671 1.00 95.88 115 LEU A N 1
ATOM 863 C CA . LEU A 1 115 ? 4.702 0.721 -9.261 1.00 95.88 115 LEU A CA 1
ATOM 864 C C . LEU A 1 115 ? 3.890 0.198 -10.461 1.00 95.88 115 LEU A C 1
ATOM 866 O O . LEU A 1 115 ? 2.695 -0.055 -10.332 1.00 95.88 115 LEU A O 1
ATOM 870 N N . ALA A 1 116 ? 4.502 0.072 -11.645 1.00 93.94 116 ALA A N 1
ATOM 871 C CA . ALA A 1 116 ? 3.805 -0.385 -12.841 1.00 93.94 116 ALA A CA 1
ATOM 872 C C . ALA A 1 116 ? 3.293 -1.824 -12.671 1.00 93.94 116 ALA A C 1
ATOM 874 O O . ALA A 1 116 ? 4.043 -2.738 -12.326 1.00 93.94 116 ALA A O 1
ATOM 875 N N . VAL A 1 117 ? 2.011 -2.031 -12.970 1.00 93.50 117 VAL A N 1
ATOM 876 C CA . VAL A 1 117 ? 1.356 -3.341 -12.911 1.00 93.50 117 VAL A CA 1
ATOM 877 C C . VAL A 1 117 ? 0.869 -3.719 -14.303 1.00 93.50 117 VAL A C 1
ATOM 879 O O . VAL A 1 117 ? 0.244 -2.922 -14.995 1.00 93.50 117 VAL A O 1
ATOM 882 N N . SER A 1 118 ? 1.146 -4.955 -14.713 1.00 92.38 118 SER A N 1
ATOM 883 C CA . SER A 1 118 ? 0.602 -5.543 -15.940 1.00 92.38 118 SER A CA 1
ATOM 884 C C . SER A 1 118 ? -0.540 -6.493 -15.596 1.00 92.38 118 SER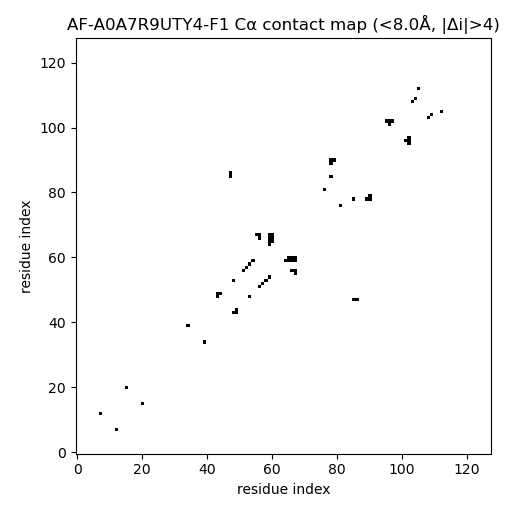 A C 1
ATOM 886 O O . SER A 1 118 ? -0.379 -7.378 -14.754 1.00 92.38 118 SER A O 1
ATOM 888 N N . LEU A 1 119 ? -1.684 -6.319 -16.255 1.00 93.06 119 LEU A N 1
ATOM 889 C CA . LEU A 1 119 ? -2.862 -7.169 -16.095 1.00 93.06 119 LEU A CA 1
ATOM 890 C C . LEU A 1 119 ? -2.997 -8.105 -17.298 1.00 93.06 119 LEU A C 1
ATOM 892 O O . LEU A 1 119 ? -2.839 -7.678 -18.439 1.00 93.06 119 LEU A O 1
ATOM 896 N N . GLY A 1 120 ? -3.319 -9.373 -17.043 1.00 91.25 120 GLY A N 1
ATOM 897 C CA . GLY A 1 120 ? -3.507 -10.385 -18.082 1.00 91.25 120 GLY A CA 1
ATOM 898 C C . GLY A 1 120 ? -2.696 -11.654 -17.840 1.00 91.25 120 GLY A C 1
ATOM 899 O O . GLY A 1 120 ? -2.083 -11.843 -16.786 1.00 91.25 120 GLY A O 1
ATOM 900 N N . ARG A 1 121 ? -2.718 -12.558 -18.823 1.00 89.12 121 ARG A N 1
ATOM 901 C CA . ARG A 1 121 ? -1.969 -13.814 -18.756 1.00 89.12 121 ARG A CA 1
ATOM 902 C C . ARG A 1 121 ? -0.472 -13.527 -18.868 1.00 89.12 121 ARG A C 1
ATOM 904 O O . ARG A 1 121 ? -0.046 -12.809 -19.765 1.00 89.12 121 ARG A O 1
ATOM 911 N N . LYS A 1 122 ? 0.325 -14.132 -17.986 1.00 87.88 122 LYS A N 1
ATOM 912 C CA . LYS A 1 122 ? 1.780 -14.197 -18.159 1.00 87.88 122 LYS A CA 1
ATOM 913 C C . LYS A 1 122 ? 2.090 -15.317 -19.146 1.00 87.88 122 LYS A C 1
ATOM 915 O O . LYS A 1 122 ? 1.811 -16.479 -18.853 1.00 87.88 122 LYS A O 1
ATOM 920 N N . ASP A 1 123 ? 2.604 -14.961 -20.314 1.00 83.00 123 ASP A N 1
ATOM 921 C CA . ASP A 1 123 ? 3.010 -15.935 -21.324 1.00 83.00 123 ASP A CA 1
ATOM 922 C C . ASP A 1 123 ? 4.344 -16.611 -20.953 1.00 83.00 123 ASP A C 1
ATOM 924 O O . ASP A 1 123 ? 5.017 -16.250 -19.983 1.00 83.00 123 ASP A O 1
ATOM 928 N N . ASN A 1 124 ? 4.699 -17.657 -21.700 1.00 86.06 124 ASN A N 1
ATOM 929 C CA . ASN A 1 124 ? 5.893 -18.452 -21.441 1.00 86.06 124 ASN A CA 1
ATOM 930 C C . ASN A 1 124 ? 7.167 -17.629 -21.690 1.00 86.06 124 ASN A C 1
ATOM 932 O O . ASN A 1 124 ? 7.449 -17.242 -22.819 1.00 86.06 124 ASN A O 1
ATOM 936 N N . VAL A 1 125 ? 7.977 -17.452 -20.646 1.00 85.38 125 VAL A N 1
ATOM 937 C CA . VAL A 1 125 ? 9.241 -16.695 -20.687 1.00 85.38 125 VAL A CA 1
ATOM 938 C C . VAL A 1 125 ? 10.319 -17.311 -21.589 1.00 85.38 125 VAL A C 1
ATOM 940 O O . VAL A 1 125 ? 11.284 -16.632 -21.923 1.00 85.38 125 VAL A O 1
ATOM 943 N N . LEU A 1 126 ? 10.176 -18.585 -21.970 1.00 86.19 126 LEU A N 1
ATOM 944 C CA . LEU A 1 126 ? 11.082 -19.292 -22.883 1.00 86.19 126 LEU A CA 1
ATOM 945 C C . LEU A 1 126 ? 10.526 -19.421 -24.304 1.00 86.19 126 LEU A C 1
ATOM 947 O O . LEU A 1 126 ? 11.240 -19.893 -25.185 1.00 86.19 126 LEU A O 1
ATOM 951 N N . ALA A 1 127 ? 9.261 -19.050 -24.526 1.00 70.19 127 ALA A N 1
ATOM 952 C CA . ALA A 1 127 ? 8.678 -19.024 -25.860 1.00 70.19 127 ALA A CA 1
ATOM 953 C C . ALA A 1 127 ? 9.132 -17.738 -26.565 1.00 70.19 127 ALA A C 1
ATOM 955 O O . ALA A 1 127 ? 8.388 -16.763 -26.638 1.00 70.19 127 ALA A O 1
ATOM 956 N N . GLY A 1 128 ? 10.394 -17.736 -26.990 1.00 58.34 128 GLY A N 1
ATOM 957 C CA . GLY A 1 128 ? 10.971 -16.771 -27.925 1.00 58.34 128 GLY A CA 1
ATOM 958 C C . GLY A 1 128 ? 11.086 -17.376 -29.312 1.00 58.34 128 GLY A C 1
ATOM 959 O O . GLY A 1 128 ? 11.399 -18.586 -29.389 1.00 58.34 128 GLY A O 1
#

Radius of gyration: 22.75 Å; Cα contacts (8 Å, |Δi|>4): 35; chains: 1; bounding box: 55×36×56 Å

InterPro domains:
  IPR006982 Glutamate synthase, central-N [PF04898] (45-126)
  IPR013785 Aldolase-type TIM barrel [G3DSA:3.20.20.70] (16-128)

Organism: Diacronema lutheri (NCBI:txid2081491)

Secondary structure (DSSP, 8-state):
--HHHHHHTTS-HHHHHHHH-------PPPSS-SS-HHHHHHHHHHTT--HHIIIIIIHHHHHHSSPPP--S---SPPTTT-SS---GGGG-PPP---SSSPPP-TTTSGGG-------S----TT--

Mean predicted aligned error: 6.34 Å

pLDDT: mean 91.45, std 5.71, range [58.34, 97.12]

Sequence (128 aa):
EDVGPKVAARADYAAMLATQARAVEPQPFAARATMSEPELVLSWTAFGWSLEDVGMGVADMASTGKESTFCMGDDAPLATLSEQPHMVYDYLKQRFAQVTNPPIDPIREGLVMSLAVSLGRKDNVLAG